Protein AF-A0A7C3LYN5-F1 (afdb_monomer_lite)

Sequence (80 aa):
MLASERAIIGGKVGVAVTYGYVKDVASASHLSSLPVVMEGVDYLMPYKGKVHLISLEVAASDFEAHRRTFERILRSVHWR

Radius of gyration: 14.89 Å; chains: 1; bounding box: 36×25×40 Å

Secondary structure (DSSP, 8-state):
-EEEEEEEETTEEEEEEEEEEEEP-TT-TTS-S--EEEEEEEEEEEETTEEEEEEEEEEGGGHHHHHHHHHHHHHH----

Structure (mmCIF, N/CA/C/O backbone):
data_AF-A0A7C3LYN5-F1
#
_entry.id   AF-A0A7C3LYN5-F1
#
loop_
_atom_site.group_PDB
_atom_site.id
_atom_site.type_symbol
_atom_site.label_atom_id
_atom_site.label_alt_id
_atom_site.label_comp_id
_atom_site.label_asym_id
_atom_site.label_entity_id
_atom_site.label_seq_id
_atom_site.pdbx_PDB_ins_code
_atom_site.Cartn_x
_atom_site.Cartn_y
_atom_site.Cartn_z
_atom_site.occupancy
_atom_site.B_iso_or_equiv
_atom_site.auth_seq_id
_atom_site.auth_comp_id
_atom_site.auth_asym_id
_atom_site.auth_atom_id
_atom_site.pdbx_PDB_model_num
ATOM 1 N N . MET A 1 1 ? -3.316 4.468 -12.875 1.00 62.84 1 MET A N 1
ATOM 2 C CA . MET A 1 1 ? -4.373 3.670 -12.218 1.00 62.84 1 MET A CA 1
ATOM 3 C C . MET A 1 1 ? -4.566 4.238 -10.827 1.00 62.84 1 MET A C 1
ATOM 5 O O . MET A 1 1 ? -3.566 4.552 -10.198 1.00 62.84 1 MET A O 1
ATOM 9 N N . LEU A 1 2 ? -5.810 4.451 -10.402 1.00 83.62 2 LEU A N 1
ATOM 10 C CA . LEU A 1 2 ? -6.142 4.862 -9.041 1.00 83.62 2 LEU A CA 1
ATOM 11 C C . LEU A 1 2 ? -7.349 4.035 -8.605 1.00 83.62 2 LEU A C 1
ATOM 13 O O . LEU A 1 2 ? -8.375 4.058 -9.282 1.00 83.62 2 LEU A O 1
ATOM 17 N N . ALA A 1 3 ? -7.209 3.294 -7.515 1.00 92.38 3 ALA A N 1
ATOM 18 C CA . ALA A 1 3 ? -8.272 2.473 -6.951 1.00 92.38 3 ALA A CA 1
ATOM 19 C C . ALA A 1 3 ? -8.232 2.561 -5.427 1.00 92.38 3 ALA A C 1
ATOM 21 O O . ALA A 1 3 ? -7.160 2.718 -4.844 1.00 92.38 3 ALA A O 1
ATOM 22 N N . SER A 1 4 ? -9.390 2.450 -4.781 1.00 93.56 4 SER A N 1
ATOM 23 C CA . SER A 1 4 ? -9.477 2.372 -3.328 1.00 93.56 4 SER A CA 1
ATOM 24 C C . SER A 1 4 ? -10.369 1.221 -2.894 1.00 93.56 4 SER A C 1
ATOM 26 O O . SER A 1 4 ? -11.387 0.924 -3.519 1.00 93.56 4 SER A O 1
ATOM 28 N N . GLU A 1 5 ? -9.973 0.563 -1.811 1.00 96.00 5 GLU A N 1
ATOM 29 C CA . GLU A 1 5 ? -10.712 -0.561 -1.255 1.00 96.00 5 GLU A CA 1
ATOM 30 C C . GLU A 1 5 ? -10.534 -0.667 0.259 1.00 96.00 5 GLU A C 1
ATOM 32 O O . GLU A 1 5 ? -9.676 -0.031 0.876 1.00 96.00 5 GLU A O 1
ATOM 37 N N . ARG A 1 6 ? -11.379 -1.484 0.886 1.00 96.12 6 ARG A N 1
ATOM 38 C CA . ARG A 1 6 ? -11.255 -1.798 2.308 1.00 96.12 6 ARG A CA 1
ATOM 39 C C . ARG A 1 6 ? -10.042 -2.704 2.527 1.00 96.12 6 ARG A C 1
ATOM 41 O O . ARG A 1 6 ? -9.933 -3.740 1.884 1.00 96.12 6 ARG A O 1
ATOM 48 N N . ALA A 1 7 ? -9.216 -2.386 3.522 1.00 95.19 7 ALA A N 1
ATOM 49 C CA . ALA A 1 7 ? -8.055 -3.193 3.902 1.00 95.19 7 ALA A CA 1
ATOM 50 C C . ALA A 1 7 ? -8.065 -3.577 5.387 1.00 95.19 7 ALA A C 1
ATOM 52 O O . ALA A 1 7 ? -8.700 -2.919 6.217 1.00 95.19 7 ALA A O 1
ATOM 53 N N . ILE A 1 8 ? -7.339 -4.647 5.725 1.00 95.44 8 ILE A N 1
ATOM 54 C CA . ILE A 1 8 ? -7.073 -5.051 7.110 1.00 95.44 8 ILE A CA 1
ATOM 55 C C . ILE A 1 8 ? -5.606 -4.769 7.436 1.00 95.44 8 ILE A C 1
ATOM 57 O O . ILE A 1 8 ? -4.709 -5.348 6.829 1.00 95.44 8 ILE A O 1
ATOM 61 N N . ILE A 1 9 ? -5.367 -3.902 8.418 1.00 95.62 9 ILE A N 1
ATOM 62 C CA . ILE A 1 9 ? -4.037 -3.422 8.807 1.00 95.62 9 ILE A CA 1
ATOM 63 C C . ILE A 1 9 ? -3.859 -3.710 10.295 1.00 95.62 9 ILE A C 1
ATOM 65 O O . ILE A 1 9 ? -4.5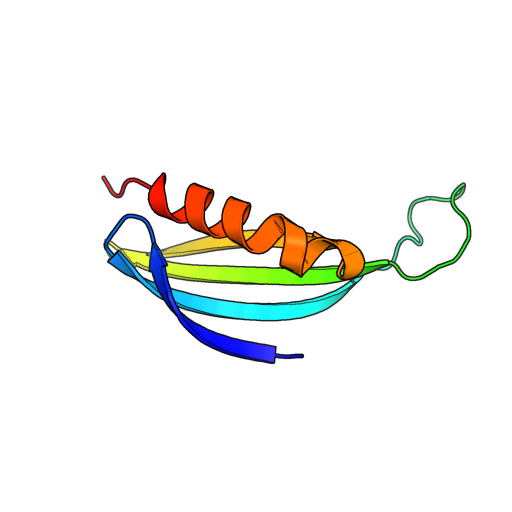74 -3.147 11.128 1.00 95.62 9 ILE A O 1
ATOM 69 N N . GLY A 1 10 ? -2.958 -4.624 10.654 1.00 94.44 10 GLY A N 1
ATOM 70 C CA . GLY A 1 10 ? -2.772 -5.043 12.048 1.00 94.44 10 GLY A CA 1
ATOM 71 C C . GLY A 1 10 ? -4.067 -5.507 12.728 1.00 94.44 10 GLY A C 1
ATOM 72 O O . GLY A 1 10 ? -4.329 -5.158 13.877 1.00 94.44 10 GLY A O 1
ATOM 73 N N . GLY A 1 11 ? -4.942 -6.190 11.979 1.00 93.31 11 GLY A N 1
ATOM 74 C CA . GLY A 1 11 ? -6.251 -6.657 12.455 1.00 93.31 11 GLY A CA 1
ATOM 75 C C . GLY A 1 11 ? -7.352 -5.588 12.542 1.00 93.31 11 GLY A C 1
ATOM 76 O O . GLY A 1 11 ? -8.471 -5.911 12.934 1.00 93.31 11 GLY A O 1
ATOM 77 N N . LYS A 1 12 ? -7.081 -4.330 12.172 1.00 93.56 12 LYS A N 1
ATOM 78 C CA . LYS A 1 12 ? -8.079 -3.249 12.125 1.00 93.56 12 LYS A CA 1
ATOM 79 C C . LYS A 1 12 ? -8.504 -2.942 10.697 1.00 93.56 12 LYS A C 1
ATOM 81 O O . LYS A 1 12 ? -7.749 -3.162 9.757 1.00 93.56 12 LYS A O 1
ATOM 86 N N . VAL A 1 13 ? -9.716 -2.417 10.546 1.00 95.31 13 VAL A N 1
ATOM 87 C CA . VAL A 1 13 ? -10.236 -1.975 9.250 1.00 95.31 13 VAL A CA 1
ATOM 88 C C . VAL A 1 13 ? -9.647 -0.612 8.902 1.00 95.31 13 VAL A C 1
ATOM 90 O O . VAL A 1 13 ? -9.709 0.311 9.710 1.00 95.31 13 VAL A O 1
ATOM 93 N N . GLY A 1 14 ? -9.112 -0.498 7.693 1.00 95.56 14 GLY A N 1
ATOM 94 C CA . GLY A 1 14 ? -8.668 0.749 7.089 1.00 95.56 14 GLY A CA 1
ATOM 95 C C . GLY A 1 14 ? -9.018 0.797 5.606 1.00 95.56 14 GLY A C 1
ATOM 96 O O . GLY A 1 14 ? -9.847 0.019 5.120 1.00 95.56 14 GLY A O 1
ATOM 97 N N . VAL A 1 15 ? -8.367 1.708 4.893 1.00 97.25 15 VAL A N 1
ATOM 98 C CA . VAL A 1 15 ? -8.515 1.898 3.448 1.00 97.25 15 VAL A CA 1
ATOM 99 C C . VAL A 1 15 ? -7.160 1.676 2.792 1.00 97.25 15 VAL A C 1
ATOM 101 O O . VAL A 1 15 ? -6.160 2.187 3.285 1.00 97.25 15 VAL A O 1
ATOM 104 N N . ALA A 1 16 ? -7.129 0.917 1.705 1.00 96.94 16 ALA A N 1
ATOM 105 C CA . ALA A 1 16 ? -5.996 0.864 0.794 1.00 96.94 16 ALA A CA 1
ATOM 106 C C . ALA A 1 16 ? -6.286 1.759 -0.410 1.00 96.94 16 ALA A C 1
ATOM 108 O O . ALA A 1 16 ? -7.398 1.740 -0.940 1.00 96.94 16 ALA A O 1
ATOM 109 N N . VAL A 1 17 ? -5.293 2.528 -0.843 1.00 97.25 17 VAL A N 1
ATOM 110 C CA . VAL A 1 17 ? -5.328 3.315 -2.075 1.00 97.25 17 VAL A CA 1
ATOM 111 C C . VAL A 1 17 ? -4.174 2.852 -2.946 1.00 97.25 17 VAL A C 1
ATOM 113 O O . VAL A 1 17 ? -3.020 3.055 -2.589 1.00 97.25 17 VAL A O 1
ATOM 116 N N . THR A 1 18 ? -4.484 2.222 -4.074 1.00 95.50 18 THR A N 1
ATOM 117 C CA . THR A 1 18 ? -3.486 1.765 -5.045 1.00 95.50 18 THR A CA 1
ATOM 118 C C . THR A 1 18 ? -3.323 2.817 -6.128 1.00 95.50 18 THR A C 1
ATOM 120 O O . THR A 1 18 ? -4.315 3.269 -6.711 1.00 95.50 18 THR A O 1
ATOM 123 N N . TYR A 1 19 ? -2.085 3.209 -6.400 1.00 94.00 19 TYR A N 1
ATOM 124 C CA . TYR A 1 19 ? -1.743 4.252 -7.357 1.00 94.00 19 TYR A CA 1
ATOM 125 C C . TYR A 1 19 ? -0.500 3.875 -8.163 1.00 94.00 19 TYR A C 1
ATOM 127 O O . TYR A 1 19 ? 0.381 3.165 -7.691 1.00 94.00 19 TYR A O 1
ATOM 135 N N . GLY A 1 20 ? -0.421 4.385 -9.390 1.00 93.19 20 GLY A N 1
ATOM 136 C CA . GLY A 1 20 ? 0.776 4.293 -10.224 1.00 93.19 20 GLY A CA 1
ATOM 137 C C . GLY A 1 20 ? 1.244 5.681 -10.633 1.00 93.19 20 GLY A C 1
ATOM 138 O O . GLY A 1 20 ? 0.416 6.526 -10.983 1.00 93.19 20 GLY A O 1
ATOM 139 N N . TYR A 1 21 ? 2.551 5.919 -10.597 1.00 90.94 21 TYR A N 1
ATOM 140 C CA . TYR A 1 21 ? 3.146 7.202 -10.962 1.00 90.94 21 TYR A CA 1
ATOM 141 C C . TYR A 1 21 ? 4.479 7.016 -11.689 1.00 90.94 21 TYR A C 1
ATOM 143 O O . TYR A 1 21 ? 5.148 5.994 -11.557 1.00 90.94 21 TYR A O 1
ATOM 151 N N . VAL A 1 22 ? 4.867 8.015 -12.479 1.00 89.44 22 VAL A N 1
ATOM 152 C CA . VAL A 1 22 ? 6.194 8.061 -13.097 1.00 89.44 22 VAL A CA 1
ATOM 153 C C . VAL A 1 22 ? 7.128 8.787 -12.145 1.00 89.44 22 VAL A C 1
ATOM 155 O O . VAL A 1 22 ? 6.913 9.958 -11.833 1.00 89.44 22 VAL A O 1
ATOM 158 N N . LYS A 1 23 ? 8.160 8.090 -11.676 1.00 83.25 23 LYS A N 1
ATOM 159 C CA . LYS A 1 23 ? 9.214 8.688 -10.868 1.00 83.25 23 LYS A CA 1
ATOM 160 C C . LYS A 1 23 ? 10.272 9.265 -11.796 1.00 83.25 23 LYS A C 1
ATOM 162 O O . LYS A 1 23 ? 10.916 8.529 -12.545 1.00 83.25 23 LYS A O 1
ATOM 167 N N . ASP A 1 24 ? 10.438 10.582 -11.743 1.00 70.62 24 ASP A N 1
ATOM 168 C CA . ASP A 1 24 ? 11.506 11.252 -12.473 1.00 70.62 24 ASP A CA 1
ATOM 169 C C . ASP A 1 24 ? 12.860 10.921 -11.825 1.00 70.62 24 ASP A C 1
ATOM 171 O O . ASP A 1 24 ? 13.064 11.125 -10.626 1.00 70.62 24 ASP A O 1
ATOM 175 N N . VAL A 1 25 ? 13.770 10.358 -12.620 1.00 60.81 25 VAL A N 1
ATOM 176 C CA . VAL A 1 25 ? 15.119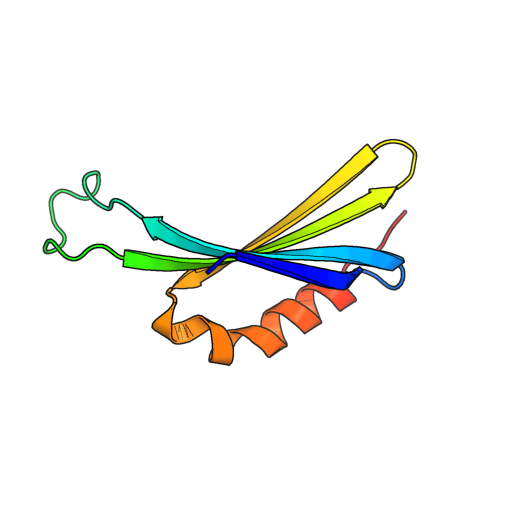 9.949 -12.196 1.00 60.81 25 VAL A CA 1
ATOM 177 C C . VAL A 1 25 ? 16.162 11.006 -12.584 1.00 60.81 25 VAL A C 1
ATOM 179 O O . VAL A 1 25 ? 17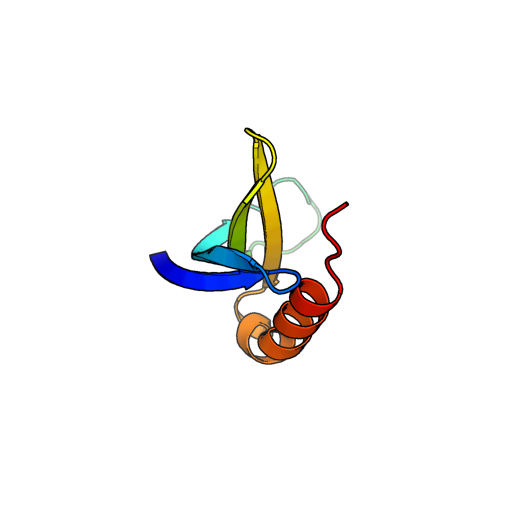.359 10.767 -12.443 1.00 60.81 25 VAL A O 1
ATOM 182 N N . ALA A 1 26 ? 15.737 12.193 -13.042 1.00 57.56 26 ALA A N 1
ATOM 183 C CA . ALA A 1 26 ? 16.611 13.282 -13.491 1.00 57.56 26 ALA A CA 1
ATOM 184 C C . ALA A 1 26 ? 17.663 13.762 -12.463 1.00 57.56 26 ALA A C 1
ATOM 186 O O . ALA A 1 26 ? 18.562 14.521 -12.821 1.00 57.56 26 ALA A O 1
ATOM 187 N N . SER A 1 27 ? 17.617 13.309 -11.206 1.00 53.31 27 SER A N 1
ATOM 188 C CA . SER A 1 27 ? 18.656 13.553 -10.195 1.00 53.31 27 SER A CA 1
ATOM 189 C C . SER A 1 27 ? 19.831 12.556 -10.214 1.00 53.31 27 SER A C 1
ATOM 191 O O . SER A 1 27 ? 20.815 12.787 -9.513 1.00 53.31 27 SER A O 1
ATOM 193 N N . ALA A 1 28 ? 19.786 11.484 -11.017 1.00 52.56 28 ALA A N 1
ATOM 194 C CA . ALA A 1 28 ? 20.877 10.516 -11.169 1.00 52.56 28 ALA A CA 1
ATOM 195 C C . ALA A 1 28 ? 21.558 10.673 -12.540 1.00 52.56 28 ALA A C 1
ATOM 197 O O . ALA A 1 28 ? 21.257 9.963 -13.498 1.00 52.56 28 ALA A O 1
ATOM 198 N N . SER A 1 29 ? 22.512 11.600 -12.626 1.00 52.97 29 SER A N 1
ATOM 199 C CA . SER A 1 29 ? 23.226 12.033 -13.841 1.00 52.97 29 SER A CA 1
ATOM 200 C C . SER A 1 29 ? 24.107 10.970 -14.532 1.00 52.97 29 SER A C 1
ATOM 202 O O . SER A 1 29 ? 24.932 11.307 -15.379 1.00 52.97 29 SER A O 1
ATOM 204 N N . HIS A 1 30 ? 23.953 9.687 -14.192 1.00 58.62 30 HIS A N 1
ATOM 205 C CA . HIS A 1 30 ? 24.757 8.569 -14.710 1.00 58.62 30 HIS A CA 1
ATOM 206 C C . HIS A 1 30 ? 23.910 7.385 -15.208 1.00 58.62 30 HIS A C 1
ATOM 208 O O . HIS A 1 30 ? 24.470 6.417 -15.719 1.00 58.62 30 HIS A O 1
ATOM 214 N N . LEU A 1 31 ? 22.581 7.422 -15.042 1.00 52.00 31 LEU A N 1
ATOM 215 C CA . LEU A 1 31 ? 21.687 6.321 -15.407 1.00 52.00 31 LEU A CA 1
ATOM 216 C C . LEU A 1 31 ? 20.842 6.713 -16.623 1.00 52.00 31 LEU A C 1
ATOM 218 O O . LEU A 1 31 ? 20.244 7.784 -16.674 1.00 52.00 31 LEU A O 1
ATOM 222 N N . SER A 1 32 ? 20.822 5.840 -17.627 1.00 52.94 32 SER A N 1
ATOM 223 C CA . SER A 1 32 ? 20.125 6.032 -18.896 1.00 52.94 32 SER A CA 1
ATOM 224 C C . SER A 1 32 ? 18.608 6.215 -18.709 1.00 52.94 32 SER A C 1
ATOM 226 O O . SER A 1 32 ? 17.882 5.246 -18.505 1.00 52.94 32 SER A O 1
ATOM 228 N N . SER A 1 33 ? 18.156 7.468 -18.759 1.00 56.53 33 SER A N 1
ATOM 229 C CA . SER A 1 33 ? 17.037 8.008 -19.560 1.00 56.53 33 SER A CA 1
ATOM 230 C C . SER A 1 33 ? 15.657 7.328 -19.622 1.00 56.53 33 SER A C 1
ATOM 232 O O . SER A 1 33 ? 14.834 7.790 -20.413 1.00 56.53 33 SER A O 1
ATOM 234 N N . LEU A 1 34 ? 15.332 6.308 -18.826 1.00 58.59 34 LEU A N 1
ATOM 235 C CA . LEU A 1 34 ? 13.982 5.731 -18.840 1.00 58.59 34 LEU A CA 1
ATOM 236 C C . LEU A 1 34 ? 13.180 6.116 -17.586 1.00 58.59 34 LEU A C 1
ATOM 238 O O . LEU A 1 34 ? 13.667 5.912 -16.472 1.00 58.59 34 LEU A O 1
ATOM 242 N N . PRO A 1 35 ? 11.955 6.663 -17.743 1.00 67.06 35 PRO A N 1
ATOM 243 C CA . PRO A 1 35 ? 11.066 6.920 -16.617 1.00 67.06 35 PRO A CA 1
ATOM 244 C C . PRO A 1 35 ? 10.792 5.612 -15.873 1.00 67.06 35 PRO A C 1
ATOM 246 O O . PRO A 1 35 ? 10.342 4.634 -16.473 1.00 67.06 35 PRO A O 1
ATOM 249 N N . VAL A 1 36 ? 11.047 5.588 -14.564 1.00 78.62 36 VAL A N 1
ATOM 250 C CA . VAL A 1 36 ? 10.706 4.429 -13.735 1.00 78.62 36 VAL A CA 1
ATOM 251 C C . VAL A 1 36 ? 9.241 4.559 -13.348 1.00 78.62 36 VAL A C 1
ATOM 253 O O . VAL A 1 36 ? 8.853 5.482 -12.630 1.00 78.62 36 VAL A O 1
ATOM 256 N N . VAL A 1 37 ? 8.414 3.642 -13.845 1.00 89.00 37 VAL A N 1
ATOM 257 C CA . VAL A 1 37 ? 7.016 3.544 -13.426 1.00 89.00 37 VAL A CA 1
ATOM 258 C C . VAL A 1 37 ? 6.979 2.831 -12.081 1.00 89.00 37 VAL A C 1
ATOM 260 O O . VAL A 1 37 ? 7.430 1.692 -11.958 1.00 89.00 37 VAL A O 1
ATOM 263 N N . MET A 1 38 ? 6.456 3.518 -11.078 1.00 93.12 38 MET A N 1
ATOM 264 C CA . MET A 1 38 ? 6.249 3.002 -9.733 1.00 93.12 38 MET A CA 1
ATOM 265 C C . MET A 1 38 ? 4.777 2.653 -9.552 1.00 93.12 38 MET A C 1
ATOM 267 O O . MET A 1 38 ? 3.899 3.357 -10.059 1.00 93.12 38 MET A O 1
ATOM 271 N N . GLU A 1 39 ? 4.513 1.599 -8.793 1.00 94.56 39 GLU A N 1
ATOM 272 C CA . GLU A 1 39 ? 3.185 1.273 -8.289 1.00 94.56 39 GLU A CA 1
ATOM 273 C C . GLU A 1 39 ? 3.249 1.154 -6.766 1.00 94.56 39 GLU A C 1
ATOM 275 O O . GLU A 1 39 ? 4.198 0.599 -6.202 1.00 94.56 39 GLU A O 1
ATOM 280 N N . GLY A 1 40 ? 2.265 1.746 -6.099 1.00 94.25 40 GLY A N 1
ATOM 281 C CA . GLY A 1 40 ? 2.227 1.880 -4.654 1.00 94.25 40 GLY A CA 1
ATOM 282 C C . GLY A 1 40 ? 0.847 1.619 -4.084 1.00 94.25 40 GLY A C 1
ATOM 283 O O . GLY A 1 40 ? -0.168 1.814 -4.754 1.00 94.25 40 GLY A O 1
ATOM 284 N N . VAL A 1 41 ? 0.824 1.181 -2.827 1.00 96.69 41 VAL A N 1
ATOM 285 C CA . VAL A 1 41 ? -0.394 1.099 -2.024 1.00 96.69 41 VAL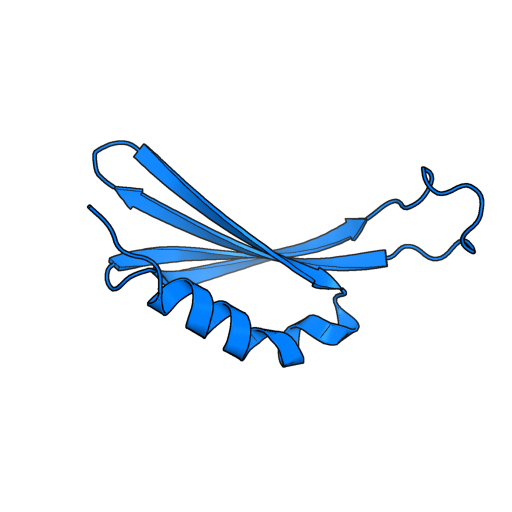 A CA 1
ATOM 286 C C . VAL A 1 41 ? -0.201 1.871 -0.729 1.00 96.69 41 VAL A C 1
ATOM 288 O O . VAL A 1 41 ? 0.676 1.551 0.078 1.00 96.69 41 VAL A O 1
ATOM 291 N N . ASP A 1 42 ? -1.072 2.851 -0.527 1.00 97.19 42 ASP A N 1
ATOM 292 C CA . ASP A 1 42 ? -1.190 3.622 0.700 1.00 97.19 42 ASP A CA 1
ATOM 293 C C . ASP A 1 42 ? -2.266 3.014 1.594 1.00 97.19 42 ASP A C 1
A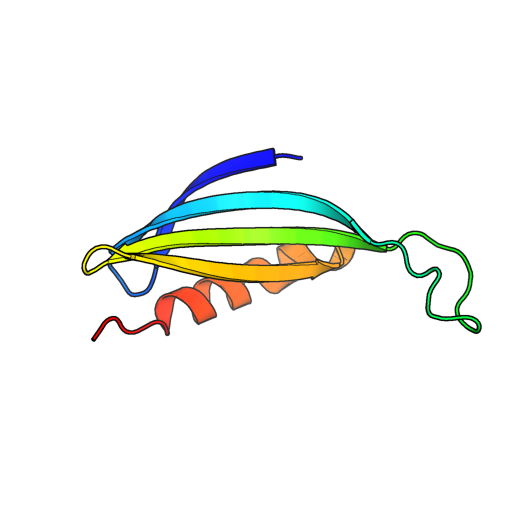TOM 295 O O . ASP A 1 42 ? -3.449 2.981 1.250 1.00 97.19 42 ASP A O 1
ATOM 299 N N . TYR A 1 43 ? -1.859 2.548 2.770 1.00 97.06 43 TYR A N 1
ATOM 300 C CA . TYR A 1 43 ? -2.751 1.985 3.774 1.00 97.06 43 TYR A CA 1
ATOM 301 C C . TYR A 1 43 ? -3.037 3.020 4.857 1.00 97.06 43 TYR A C 1
ATOM 303 O O . TYR A 1 43 ? -2.173 3.359 5.667 1.00 97.06 43 TYR A O 1
ATOM 311 N N . LEU A 1 44 ? -4.274 3.504 4.874 1.00 96.56 44 LEU A N 1
ATOM 312 C CA . LEU A 1 44 ? -4.774 4.545 5.761 1.00 96.56 44 LEU A CA 1
ATOM 313 C C . LEU A 1 44 ? -5.599 3.919 6.884 1.00 96.56 44 LEU A C 1
ATOM 315 O O . LEU A 1 44 ? -6.572 3.199 6.640 1.00 96.56 44 LEU A O 1
ATOM 319 N N . MET A 1 45 ? -5.239 4.218 8.128 1.00 96.31 45 MET A N 1
ATOM 320 C CA . MET A 1 45 ? -5.886 3.633 9.300 1.00 96.31 45 MET A CA 1
ATOM 321 C C . MET A 1 45 ? -6.129 4.695 10.382 1.00 96.31 45 MET A C 1
ATOM 323 O O . MET A 1 45 ? -5.172 5.211 10.969 1.00 96.31 45 MET A O 1
ATOM 327 N N . PRO A 1 46 ? -7.396 5.047 10.662 1.00 94.50 46 PRO A N 1
ATOM 328 C CA . PRO A 1 46 ? -7.744 5.937 11.764 1.00 94.50 46 PRO A CA 1
ATOM 329 C C . PRO A 1 46 ? -7.594 5.243 13.127 1.00 94.50 46 PRO A C 1
ATOM 331 O O . PRO A 1 46 ? -8.244 4.234 13.397 1.00 94.50 46 PRO A O 1
ATOM 334 N N . TYR A 1 47 ? -6.790 5.806 14.029 1.00 93.88 47 TYR A N 1
ATOM 335 C CA . TYR A 1 47 ? -6.611 5.291 15.388 1.00 93.88 47 TYR A CA 1
ATOM 336 C C . TYR A 1 47 ? -6.232 6.385 16.378 1.00 93.88 47 TYR A C 1
ATOM 338 O O . TYR A 1 47 ? -5.395 7.239 16.098 1.00 93.88 47 TYR A O 1
ATOM 346 N N . LYS A 1 48 ? -6.883 6.365 17.550 1.00 93.88 48 LYS A N 1
ATOM 347 C CA . LYS A 1 48 ? -6.684 7.334 18.645 1.00 93.88 48 LYS A CA 1
ATOM 348 C C . LYS A 1 48 ? -6.683 8.801 18.170 1.00 93.88 48 LYS A C 1
ATOM 350 O O . LYS A 1 48 ? -5.833 9.593 18.566 1.00 93.88 48 LYS A O 1
ATOM 355 N N . GLY A 1 49 ? -7.632 9.153 17.299 1.00 95.00 49 GLY A N 1
ATOM 356 C CA . GLY A 1 49 ? -7.798 10.518 16.782 1.00 95.00 49 GLY A CA 1
ATOM 357 C C . GLY A 1 49 ? -6.766 10.951 15.734 1.00 95.00 49 GLY A C 1
ATOM 358 O O . GLY A 1 49 ? -6.728 12.125 15.381 1.00 95.00 49 GLY A O 1
ATOM 359 N N . LYS A 1 50 ? -5.934 10.032 15.229 1.00 95.75 50 LYS A N 1
ATOM 360 C CA . LYS A 1 50 ? -4.953 10.279 14.164 1.00 95.75 50 LYS A CA 1
ATOM 361 C C . LYS A 1 50 ? -5.197 9.346 12.983 1.00 95.75 50 LYS A C 1
ATOM 363 O O . LYS A 1 50 ? -5.763 8.269 13.153 1.00 95.75 50 LYS A O 1
ATOM 368 N N . VAL A 1 51 ? -4.741 9.740 11.798 1.00 95.31 51 VAL A N 1
ATOM 369 C CA . VAL A 1 51 ? -4.677 8.855 10.629 1.00 95.31 51 VAL A CA 1
ATOM 370 C C . VAL A 1 51 ? -3.235 8.401 10.471 1.00 95.31 51 VAL A C 1
ATOM 372 O O . VAL A 1 51 ? -2.332 9.223 10.341 1.00 95.31 51 VAL A O 1
ATOM 375 N N . HIS A 1 52 ? -3.023 7.091 10.524 1.00 95.38 52 HIS A N 1
ATOM 376 C CA . HIS A 1 52 ? -1.733 6.473 10.255 1.00 95.38 52 HIS A CA 1
ATOM 377 C C . HIS A 1 52 ? -1.676 6.053 8.790 1.00 95.38 52 HIS A C 1
ATOM 379 O O . HIS A 1 52 ? -2.639 5.476 8.284 1.00 95.38 52 HIS A O 1
ATOM 385 N N . LEU A 1 53 ? -0.549 6.335 8.142 1.00 95.94 53 LEU A N 1
ATOM 386 C CA . LEU A 1 53 ? -0.272 5.974 6.758 1.00 95.94 53 LEU A CA 1
ATOM 387 C C . LEU A 1 53 ? 0.893 4.983 6.716 1.00 95.94 53 LEU A C 1
ATOM 389 O O . LEU A 1 53 ? 1.920 5.206 7.359 1.00 95.94 53 LEU A O 1
ATOM 393 N N . ILE A 1 54 ? 0.729 3.905 5.955 1.00 96.44 54 ILE A N 1
ATOM 394 C CA . ILE A 1 54 ? 1.812 3.000 5.568 1.00 96.44 54 ILE A CA 1
ATOM 395 C C . ILE A 1 54 ? 1.852 2.987 4.045 1.00 96.44 54 ILE A C 1
ATOM 397 O O . ILE A 1 54 ? 0.914 2.493 3.425 1.00 96.44 54 ILE A O 1
ATOM 401 N N . SER A 1 55 ? 2.927 3.511 3.466 1.00 96.75 55 SER A N 1
ATOM 402 C CA . SER A 1 55 ? 3.142 3.534 2.018 1.00 96.75 55 SER A CA 1
ATOM 403 C C . SER A 1 55 ? 4.092 2.412 1.629 1.00 96.75 55 SER A C 1
ATOM 405 O O . SER A 1 55 ? 5.210 2.333 2.146 1.00 96.75 55 SER A O 1
ATOM 407 N N . LEU A 1 56 ? 3.641 1.522 0.748 1.00 96.50 56 LEU A N 1
ATOM 408 C CA . LEU A 1 56 ? 4.453 0.444 0.191 1.00 96.50 56 LEU A CA 1
ATOM 409 C C . LEU A 1 56 ? 4.524 0.625 -1.319 1.00 96.50 56 LEU A C 1
ATOM 411 O O . LEU A 1 56 ? 3.501 0.559 -1.993 1.00 96.50 56 LEU A O 1
ATOM 415 N N . GLU A 1 57 ? 5.729 0.848 -1.835 1.00 95.00 57 GLU A N 1
ATOM 416 C CA . GLU A 1 57 ? 5.964 1.168 -3.241 1.00 95.00 57 GLU A CA 1
ATOM 417 C C . GLU A 1 57 ? 7.051 0.277 -3.824 1.00 95.00 57 GLU A C 1
ATOM 419 O O . GLU A 1 57 ? 8.026 -0.071 -3.154 1.00 95.00 57 GLU A O 1
ATOM 424 N N . VAL A 1 58 ? 6.897 -0.065 -5.097 1.00 95.12 58 VAL A N 1
ATOM 425 C CA . VAL A 1 58 ? 7.882 -0.831 -5.857 1.00 95.12 58 VAL A CA 1
ATOM 426 C C . VAL A 1 58 ? 7.793 -0.448 -7.337 1.00 95.12 58 VAL A C 1
ATOM 428 O O . VAL A 1 58 ? 6.841 0.210 -7.762 1.00 95.12 58 VAL A O 1
ATOM 431 N N . ALA A 1 59 ? 8.800 -0.811 -8.131 1.00 92.50 59 ALA A N 1
ATOM 432 C CA . ALA A 1 59 ? 8.694 -0.718 -9.581 1.00 92.50 59 ALA A CA 1
ATOM 433 C C . ALA A 1 59 ? 7.455 -1.492 -10.058 1.00 92.50 59 ALA A C 1
ATOM 435 O O . ALA A 1 59 ? 7.196 -2.604 -9.594 1.00 92.50 59 ALA A O 1
ATOM 436 N N . ALA A 1 60 ? 6.700 -0.918 -10.994 1.00 91.50 60 ALA A N 1
ATOM 437 C CA . ALA A 1 60 ? 5.443 -1.501 -11.463 1.00 91.50 60 ALA A CA 1
ATOM 438 C C . ALA A 1 60 ? 5.623 -2.926 -12.022 1.00 91.50 60 ALA A C 1
ATOM 440 O O . ALA A 1 60 ? 4.746 -3.771 -11.867 1.00 91.50 60 ALA A O 1
ATOM 441 N N . SER A 1 61 ? 6.792 -3.231 -12.598 1.00 92.25 61 SER A N 1
ATOM 442 C CA . SER A 1 61 ? 7.149 -4.576 -13.074 1.00 92.25 61 SER A CA 1
ATOM 443 C C . SER A 1 61 ? 7.176 -5.643 -11.976 1.00 92.25 61 SER A C 1
ATOM 445 O O . SER A 1 61 ? 6.960 -6.816 -12.265 1.00 92.25 61 SER A O 1
ATOM 447 N N . ASP A 1 62 ? 7.423 -5.247 -10.728 1.00 94.56 62 ASP A N 1
ATOM 448 C CA . ASP A 1 62 ? 7.610 -6.156 -9.596 1.00 94.56 62 ASP A CA 1
ATOM 449 C C . ASP A 1 62 ? 6.420 -6.153 -8.627 1.00 94.56 62 ASP A C 1
ATOM 451 O O . ASP A 1 62 ? 6.430 -6.887 -7.633 1.00 94.56 62 ASP A O 1
ATOM 455 N N . PHE A 1 63 ? 5.398 -5.335 -8.889 1.00 92.31 63 PHE A N 1
ATOM 456 C CA . PHE A 1 63 ? 4.299 -5.087 -7.960 1.00 92.31 63 PHE A CA 1
ATOM 457 C C . PHE A 1 63 ? 3.550 -6.365 -7.569 1.00 92.31 63 PHE A C 1
ATOM 459 O O . PHE A 1 63 ? 3.467 -6.707 -6.386 1.00 92.31 63 PHE A O 1
ATOM 466 N N . GLU A 1 64 ? 3.097 -7.145 -8.553 1.00 92.81 64 GLU A N 1
ATOM 467 C CA . GLU A 1 64 ? 2.380 -8.399 -8.292 1.00 92.81 64 GLU A CA 1
ATOM 468 C C . GLU A 1 64 ? 3.241 -9.431 -7.551 1.00 92.81 64 GLU A C 1
ATOM 470 O O . GLU A 1 64 ? 2.746 -10.153 -6.681 1.00 92.81 64 GLU A O 1
ATOM 475 N N . ALA A 1 65 ? 4.552 -9.467 -7.819 1.00 95.12 65 ALA A N 1
ATOM 476 C CA . ALA A 1 65 ? 5.476 -10.344 -7.102 1.00 95.12 65 ALA A CA 1
ATOM 477 C C . ALA A 1 65 ? 5.611 -9.953 -5.617 1.00 95.12 65 ALA A C 1
ATOM 479 O O . ALA A 1 65 ? 5.785 -10.819 -4.754 1.00 95.12 65 ALA A O 1
ATOM 480 N N . HIS A 1 66 ? 5.480 -8.661 -5.299 1.00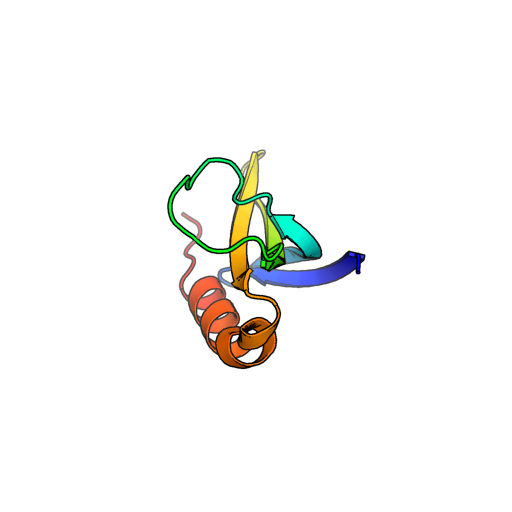 95.38 66 HIS A N 1
ATOM 481 C CA . HIS A 1 66 ? 5.615 -8.129 -3.942 1.00 95.38 66 HIS A CA 1
ATOM 482 C C . HIS A 1 66 ? 4.300 -8.046 -3.164 1.00 95.38 66 HIS A C 1
ATOM 484 O O . HIS A 1 66 ? 4.336 -7.857 -1.945 1.00 95.38 66 HIS A O 1
ATOM 490 N N . ARG A 1 67 ? 3.147 -8.280 -3.802 1.00 90.50 67 ARG A N 1
ATOM 491 C CA . ARG A 1 67 ? 1.827 -8.179 -3.159 1.00 90.50 67 ARG A CA 1
ATOM 492 C C . ARG A 1 67 ? 1.714 -9.004 -1.872 1.00 90.50 67 ARG A C 1
ATOM 494 O O . ARG A 1 67 ? 1.290 -8.501 -0.834 1.00 90.50 67 ARG A O 1
ATOM 501 N N . ARG A 1 68 ? 2.200 -10.251 -1.886 1.00 93.12 68 ARG A N 1
ATOM 502 C CA . ARG A 1 68 ? 2.230 -11.115 -0.684 1.00 93.12 68 ARG A CA 1
ATOM 503 C C . ARG A 1 68 ? 3.136 -10.569 0.420 1.00 93.12 68 ARG A C 1
ATOM 505 O O . ARG A 1 68 ? 2.848 -10.733 1.606 1.00 93.12 68 ARG A O 1
ATOM 512 N N . THR A 1 69 ? 4.242 -9.929 0.048 1.00 96.25 69 THR A N 1
ATOM 513 C CA . THR A 1 69 ? 5.147 -9.285 1.005 1.00 96.25 69 THR A CA 1
ATOM 514 C C . THR A 1 69 ? 4.461 -8.095 1.665 1.00 96.25 69 THR A C 1
ATOM 516 O O . THR A 1 69 ? 4.562 -7.954 2.884 1.00 96.25 69 THR A O 1
ATOM 519 N N . PHE A 1 70 ? 3.708 -7.298 0.902 1.00 94.88 70 PHE A N 1
ATOM 520 C CA . PHE A 1 70 ? 2.923 -6.185 1.436 1.00 94.88 70 PHE A CA 1
ATOM 521 C C . PHE A 1 70 ? 1.884 -6.677 2.445 1.00 94.88 70 PHE A C 1
ATOM 523 O O . PHE A 1 70 ? 1.871 -6.212 3.583 1.00 94.88 70 PHE A O 1
ATOM 530 N N . GLU A 1 71 ? 1.104 -7.703 2.100 1.00 93.44 71 GLU A N 1
ATOM 531 C CA . GLU A 1 71 ? 0.138 -8.315 3.024 1.00 93.44 71 GLU A CA 1
ATOM 532 C C . GLU A 1 71 ? 0.794 -8.794 4.330 1.00 93.44 71 GLU A C 1
ATOM 534 O O . GLU A 1 71 ? 0.246 -8.607 5.421 1.00 93.44 71 GLU A O 1
ATOM 539 N N . ARG A 1 72 ? 1.990 -9.391 4.248 1.00 95.31 72 ARG A N 1
ATOM 540 C CA . ARG A 1 72 ? 2.746 -9.828 5.430 1.00 95.31 72 ARG A CA 1
ATOM 541 C C . ARG A 1 72 ? 3.167 -8.648 6.307 1.00 95.31 72 ARG A C 1
ATOM 543 O O . ARG A 1 72 ? 3.058 -8.749 7.529 1.00 95.31 72 ARG A O 1
ATOM 550 N N . ILE A 1 73 ? 3.609 -7.542 5.706 1.00 96.00 73 ILE A N 1
ATOM 551 C CA . ILE A 1 73 ? 3.944 -6.312 6.436 1.00 96.00 73 ILE A CA 1
ATOM 552 C C . ILE A 1 73 ? 2.710 -5.810 7.192 1.00 96.00 73 ILE A C 1
ATOM 554 O O . ILE A 1 73 ? 2.792 -5.593 8.399 1.00 96.00 73 ILE A O 1
ATOM 558 N N . LEU A 1 74 ? 1.546 -5.727 6.543 1.00 96.19 74 LEU A N 1
ATOM 559 C CA . LEU A 1 74 ? 0.312 -5.257 7.189 1.00 96.19 74 LEU A CA 1
ATOM 560 C C . LEU A 1 74 ? -0.118 -6.127 8.367 1.00 96.19 74 LEU A C 1
ATOM 562 O O . LEU A 1 74 ? -0.570 -5.605 9.386 1.00 96.19 74 LEU A O 1
ATOM 566 N N . ARG A 1 75 ? 0.034 -7.452 8.259 1.00 95.12 75 ARG A N 1
ATOM 567 C CA . ARG A 1 75 ? -0.255 -8.384 9.361 1.00 95.12 75 ARG A CA 1
ATOM 568 C C . ARG A 1 75 ? 0.707 -8.228 10.538 1.00 95.12 75 ARG A C 1
ATOM 570 O O . ARG A 1 75 ? 0.337 -8.566 11.655 1.00 95.12 75 ARG A O 1
ATOM 577 N N . SER A 1 76 ? 1.916 -7.721 10.301 1.00 96.00 76 SER A N 1
ATOM 578 C CA . SER A 1 76 ? 2.914 -7.480 11.351 1.00 96.00 76 SER A CA 1
ATOM 579 C C . SER A 1 76 ? 2.695 -6.176 12.128 1.00 96.00 76 SER A C 1
ATOM 581 O O . SER A 1 76 ? 3.340 -5.952 13.153 1.00 96.00 76 SER A O 1
ATOM 583 N N . VAL A 1 77 ? 1.788 -5.309 11.668 1.00 95.38 77 VAL A N 1
ATOM 584 C CA . VAL A 1 77 ? 1.472 -4.048 12.343 1.00 95.38 77 VAL A CA 1
ATOM 585 C C . VAL A 1 77 ? 0.737 -4.329 13.652 1.00 95.38 77 VAL A C 1
ATOM 587 O O . VAL A 1 77 ? -0.253 -5.054 13.679 1.00 95.38 77 VAL A O 1
ATOM 590 N N . HIS A 1 78 ? 1.196 -3.712 14.740 1.00 93.88 78 HIS A N 1
ATOM 591 C CA . HIS A 1 78 ? 0.561 -3.809 16.052 1.00 93.88 78 HIS A CA 1
ATOM 592 C C . HIS A 1 78 ? 0.158 -2.418 16.541 1.00 93.88 78 HIS A C 1
ATOM 594 O O . HIS A 1 78 ? 0.996 -1.528 16.678 1.00 93.88 78 HIS A O 1
ATOM 600 N N . TRP A 1 79 ? -1.126 -2.244 16.846 1.00 88.81 79 TRP A N 1
ATOM 601 C CA . TRP A 1 79 ? -1.672 -0.993 17.370 1.00 88.81 79 TRP A CA 1
ATOM 602 C C . TRP A 1 79 ? -1.620 -1.006 18.901 1.00 88.81 79 TRP A C 1
ATOM 604 O O . TRP A 1 79 ? -2.278 -1.839 19.522 1.00 88.81 79 TRP A O 1
ATOM 614 N N . ARG A 1 80 ? -0.834 -0.107 19.504 1.00 82.94 80 ARG A N 1
ATOM 615 C CA . ARG A 1 80 ? -0.719 0.052 20.967 1.00 82.94 80 ARG A CA 1
ATOM 616 C C . ARG A 1 80 ? -1.335 1.350 21.461 1.00 82.94 80 ARG A C 1
ATOM 618 O O . ARG A 1 80 ? -1.486 2.316 20.682 1.00 82.94 80 ARG A O 1
#

Foldseek 3Di:
DWDKDWDQFLNDIWMKIKDKDFDDPVVPPPDDDDTFIKIKIWTWDDDPNDIDIDIDMDGPVCCVVCVVVVVVNRNPDHDD

pLDDT: mean 88.02, std 13.73, range [52.0, 97.25]